Protein AF-A0A973WY62-F1 (afdb_monomer_lite)

Structure (mmCIF, N/CA/C/O backbone):
data_AF-A0A973WY62-F1
#
_entry.id   AF-A0A973WY62-F1
#
loop_
_atom_site.group_PDB
_atom_site.id
_atom_site.type_symbol
_atom_site.label_atom_id
_atom_site.label_alt_id
_atom_site.label_comp_id
_atom_site.label_asym_id
_atom_site.label_entity_id
_atom_site.label_seq_id
_atom_site.pdbx_PDB_ins_code
_atom_site.Cartn_x
_atom_site.Cartn_y
_atom_site.Cartn_z
_atom_site.occupancy
_atom_site.B_iso_or_equiv
_atom_site.auth_seq_id
_atom_site.auth_comp_id
_atom_site.auth_asym_id
_atom_site.auth_atom_id
_atom_site.pdbx_PDB_model_num
ATOM 1 N N . MET A 1 1 ? 20.015 -2.403 -9.296 1.00 68.44 1 MET A N 1
ATOM 2 C CA . MET A 1 1 ? 20.011 -2.049 -7.853 1.00 68.44 1 MET A CA 1
ATOM 3 C C . MET A 1 1 ? 18.822 -1.166 -7.482 1.00 68.44 1 MET A C 1
ATOM 5 O O . MET A 1 1 ? 18.155 -1.487 -6.510 1.00 68.44 1 MET A O 1
ATOM 9 N N . GLN A 1 2 ? 18.503 -0.113 -8.247 1.00 74.31 2 GLN A N 1
ATOM 10 C CA . GLN A 1 2 ? 17.319 0.723 -7.978 1.00 74.31 2 GLN A CA 1
ATOM 11 C C . GLN A 1 2 ? 15.993 -0.053 -7.984 1.00 74.31 2 GLN A C 1
ATOM 13 O O . GLN A 1 2 ? 15.175 0.169 -7.098 1.00 74.31 2 GLN A O 1
ATOM 18 N N . ASP A 1 3 ? 15.796 -0.986 -8.919 1.00 78.62 3 ASP A N 1
ATOM 19 C CA . ASP A 1 3 ? 14.545 -1.761 -8.984 1.00 78.62 3 ASP A CA 1
ATOM 20 C C . ASP A 1 3 ? 14.376 -2.687 -7.775 1.00 78.62 3 ASP A C 1
ATOM 22 O O . ASP A 1 3 ? 13.296 -2.759 -7.204 1.00 78.62 3 ASP A O 1
ATOM 26 N N . PHE A 1 4 ? 15.474 -3.276 -7.291 1.00 83.75 4 PHE A N 1
ATOM 27 C CA . PHE A 1 4 ? 15.477 -4.066 -6.059 1.00 83.75 4 PHE A CA 1
ATOM 28 C C . PHE A 1 4 ? 15.073 -3.229 -4.837 1.00 83.75 4 PHE A C 1
ATOM 30 O O . PHE A 1 4 ? 14.186 -3.621 -4.086 1.00 83.75 4 PHE A O 1
ATOM 37 N N . ILE A 1 5 ? 15.675 -2.046 -4.655 1.00 85.75 5 ILE A N 1
ATOM 38 C CA . ILE A 1 5 ? 15.324 -1.141 -3.545 1.00 85.75 5 ILE A CA 1
ATOM 39 C C . ILE A 1 5 ? 13.848 -0.728 -3.639 1.00 85.75 5 ILE A C 1
ATOM 41 O O . ILE A 1 5 ? 13.147 -0.660 -2.630 1.00 85.75 5 ILE A O 1
ATOM 45 N N . ARG A 1 6 ? 13.357 -0.477 -4.856 1.00 84.12 6 ARG A N 1
ATOM 46 C CA . ARG A 1 6 ? 11.962 -0.109 -5.105 1.00 84.12 6 ARG A CA 1
ATOM 47 C C . ARG A 1 6 ? 11.000 -1.245 -4.746 1.00 84.12 6 ARG A C 1
ATOM 49 O O . ARG A 1 6 ? 9.992 -0.984 -4.091 1.00 84.12 6 ARG A O 1
ATOM 56 N N . ASP A 1 7 ? 11.315 -2.478 -5.128 1.00 89.00 7 ASP A N 1
ATOM 57 C CA . ASP A 1 7 ? 10.495 -3.655 -4.828 1.00 89.00 7 ASP A CA 1
ATOM 58 C C . ASP A 1 7 ? 10.440 -3.945 -3.325 1.00 89.00 7 ASP A C 1
ATOM 60 O O . ASP A 1 7 ? 9.368 -4.235 -2.786 1.00 89.00 7 ASP A O 1
ATOM 64 N N . GLU A 1 8 ? 11.566 -3.804 -2.625 1.00 93.06 8 GLU A N 1
ATOM 65 C CA . GLU A 1 8 ? 11.617 -3.943 -1.168 1.00 93.06 8 GLU A CA 1
ATOM 66 C C . GLU A 1 8 ? 10.800 -2.850 -0.464 1.00 93.06 8 GLU A C 1
ATOM 68 O O . GLU A 1 8 ? 9.994 -3.153 0.419 1.00 93.06 8 GLU A O 1
ATOM 73 N N . ASN A 1 9 ? 10.893 -1.595 -0.915 1.00 89.12 9 ASN A N 1
ATOM 74 C CA . ASN A 1 9 ? 10.060 -0.508 -0.394 1.00 89.12 9 ASN A CA 1
ATOM 75 C C . ASN A 1 9 ? 8.564 -0.773 -0.615 1.00 89.12 9 ASN A C 1
ATOM 77 O O . ASN A 1 9 ? 7.750 -0.546 0.281 1.00 89.12 9 ASN A O 1
ATOM 81 N N . LEU A 1 10 ? 8.186 -1.318 -1.774 1.00 92.75 10 LEU A N 1
ATOM 82 C CA . LEU A 1 10 ? 6.798 -1.675 -2.064 1.00 92.75 10 LEU A CA 1
ATOM 83 C C . LEU A 1 10 ? 6.268 -2.736 -1.087 1.00 92.75 10 LEU A C 1
ATOM 85 O O . LEU A 1 10 ? 5.143 -2.624 -0.591 1.00 92.75 10 LEU A O 1
ATOM 89 N N . LYS A 1 11 ? 7.078 -3.759 -0.788 1.00 94.12 11 LYS A N 1
ATOM 90 C CA . LYS A 1 11 ? 6.740 -4.802 0.193 1.00 94.12 11 LYS A CA 1
ATOM 91 C C . LYS A 1 11 ? 6.597 -4.215 1.597 1.00 94.12 11 LYS A C 1
ATOM 93 O O . LYS A 1 11 ? 5.619 -4.523 2.281 1.00 94.12 11 LYS A O 1
ATOM 98 N N . LEU A 1 12 ? 7.522 -3.343 2.004 1.00 95.25 12 LEU A N 1
ATOM 99 C CA . LEU A 1 12 ? 7.497 -2.676 3.307 1.00 95.25 12 LEU A CA 1
ATOM 100 C C . LEU A 1 12 ? 6.232 -1.833 3.489 1.00 95.25 12 LEU A C 1
ATOM 102 O O . LEU A 1 12 ? 5.521 -2.012 4.478 1.00 95.25 12 LEU A O 1
ATOM 106 N N . TYR A 1 13 ? 5.895 -0.978 2.521 1.00 95.31 13 TYR A N 1
ATOM 107 C CA . TYR A 1 13 ? 4.709 -0.124 2.614 1.00 95.31 13 TYR A CA 1
ATOM 108 C C . TYR A 1 13 ? 3.401 -0.919 2.590 1.00 95.31 13 TYR A C 1
ATOM 110 O O . TYR A 1 13 ? 2.480 -0.591 3.336 1.00 95.31 13 TYR A O 1
ATOM 118 N N . ARG A 1 14 ? 3.316 -2.001 1.802 1.00 95.81 14 ARG A N 1
ATOM 119 C CA . ARG A 1 14 ? 2.147 -2.901 1.817 1.00 95.81 14 ARG A CA 1
ATOM 120 C C . ARG A 1 14 ? 1.962 -3.572 3.172 1.00 95.81 14 ARG A C 1
ATOM 122 O O . ARG A 1 14 ? 0.842 -3.625 3.674 1.00 95.81 14 ARG A O 1
ATOM 129 N N . ARG A 1 15 ? 3.051 -4.060 3.773 1.00 97.38 15 ARG A N 1
ATOM 130 C CA . ARG A 1 15 ? 3.007 -4.682 5.101 1.00 97.38 15 ARG A CA 1
ATOM 131 C C . ARG A 1 15 ? 2.598 -3.671 6.168 1.00 97.38 15 ARG A C 1
ATOM 133 O O . ARG A 1 15 ? 1.709 -3.973 6.955 1.00 97.38 15 ARG A O 1
ATOM 140 N N . ALA A 1 16 ? 3.197 -2.480 6.149 1.00 96.31 16 ALA A N 1
ATOM 141 C CA . ALA A 1 16 ? 2.866 -1.401 7.075 1.00 96.31 16 ALA A CA 1
ATOM 142 C C . ALA A 1 16 ? 1.389 -0.993 6.971 1.00 96.31 16 ALA A C 1
ATOM 144 O O . ALA A 1 16 ? 0.735 -0.809 7.995 1.00 96.31 16 ALA A O 1
ATOM 145 N N . LEU A 1 17 ? 0.849 -0.913 5.748 1.00 96.75 17 LEU A N 1
ATOM 146 C CA . LEU A 1 17 ? -0.553 -0.572 5.506 1.00 96.75 17 LEU A CA 1
ATOM 147 C C . LEU A 1 17 ? -1.493 -1.635 6.079 1.00 96.75 17 LEU A C 1
ATOM 149 O O . LEU A 1 17 ? -2.453 -1.290 6.758 1.00 96.75 17 LEU A O 1
ATOM 153 N N . ALA A 1 18 ? -1.190 -2.915 5.848 1.00 96.38 18 ALA A N 1
ATOM 154 C CA . ALA A 1 18 ? -1.988 -4.027 6.359 1.00 96.38 18 ALA A CA 1
ATOM 155 C C . ALA A 1 18 ? -1.980 -4.118 7.895 1.00 96.38 18 ALA A C 1
ATOM 157 O O . ALA A 1 18 ? -2.946 -4.594 8.482 1.00 96.38 18 ALA A O 1
ATOM 158 N N . SER A 1 19 ? -0.900 -3.673 8.544 1.00 96.81 19 SER A N 1
ATOM 159 C CA . SER A 1 19 ? -0.774 -3.673 10.007 1.00 96.81 19 SER A CA 1
ATOM 160 C C . SER A 1 19 ? -1.235 -2.382 10.688 1.00 96.81 19 SER A C 1
ATOM 162 O O . SER A 1 19 ? -1.304 -2.343 11.913 1.00 96.81 19 SER A O 1
ATOM 164 N N . SER A 1 20 ? -1.485 -1.309 9.935 1.00 95.06 20 SER A N 1
ATOM 165 C CA . SER A 1 20 ? -1.836 -0.012 10.513 1.00 95.06 20 SER A CA 1
ATOM 166 C C . SER A 1 20 ? -3.311 0.021 10.908 1.00 95.06 20 SER A C 1
ATOM 168 O O . SER A 1 20 ? -4.179 -0.339 10.117 1.00 95.06 20 SER A O 1
ATOM 170 N N . THR A 1 21 ? -3.598 0.491 12.120 1.00 95.88 21 THR A N 1
ATOM 171 C CA . THR A 1 21 ? -4.959 0.763 12.615 1.00 95.88 21 THR A CA 1
ATOM 172 C C . THR A 1 21 ? -5.296 2.254 12.603 1.00 95.88 21 THR A C 1
ATOM 174 O O . THR A 1 21 ? -6.417 2.633 12.931 1.00 95.88 21 THR A O 1
ATOM 177 N N . ASP A 1 22 ? -4.329 3.101 12.248 1.00 97.81 22 ASP A N 1
ATOM 178 C CA . ASP A 1 22 ? -4.477 4.549 12.209 1.00 97.81 22 ASP A CA 1
ATOM 179 C C . ASP A 1 22 ? -4.919 5.006 10.811 1.00 97.81 22 ASP A C 1
ATOM 181 O O . ASP A 1 22 ? -4.270 4.724 9.800 1.00 97.81 22 ASP A O 1
ATOM 185 N N . ALA A 1 23 ? -6.049 5.710 10.739 1.00 95.62 23 ALA A N 1
ATOM 186 C CA . ALA A 1 23 ? -6.658 6.089 9.468 1.00 95.62 23 ALA A CA 1
ATOM 187 C C . ALA A 1 23 ? -5.817 7.105 8.675 1.00 95.62 23 ALA A C 1
ATOM 189 O O . ALA A 1 23 ? -5.852 7.113 7.441 1.00 95.62 23 ALA A O 1
ATOM 190 N N . GLU A 1 24 ? -5.062 7.968 9.355 1.00 96.81 24 GLU A N 1
ATOM 191 C CA . GLU A 1 24 ?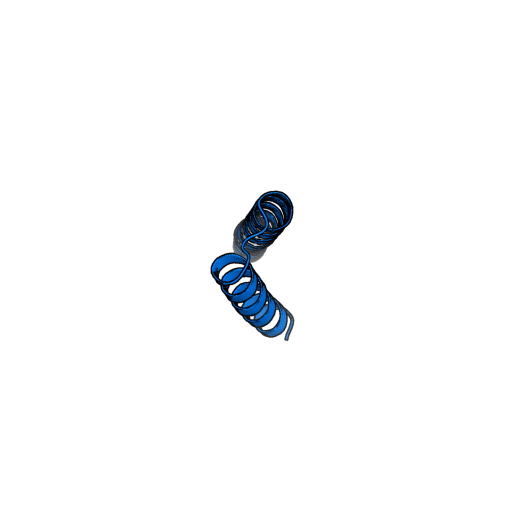 -4.194 8.948 8.707 1.00 96.81 24 GLU A CA 1
ATOM 192 C C . GLU A 1 24 ? -2.946 8.267 8.140 1.00 96.81 24 GLU A C 1
ATOM 194 O O . GLU A 1 24 ? -2.609 8.446 6.967 1.00 96.81 24 GLU A O 1
ATOM 199 N N . GLN A 1 25 ? -2.336 7.374 8.913 1.00 96.00 25 GLN A N 1
ATOM 200 C CA . GLN A 1 25 ? -1.221 6.545 8.482 1.00 96.00 25 GLN A CA 1
ATOM 201 C C . GLN A 1 25 ? -1.600 5.674 7.276 1.00 96.00 25 GLN A C 1
ATOM 203 O O . GLN A 1 25 ? -0.845 5.608 6.303 1.00 96.00 25 GLN A O 1
ATOM 208 N N . GLN A 1 26 ? -2.786 5.057 7.278 1.00 97.62 26 GLN A N 1
ATOM 209 C CA . GLN A 1 26 ? -3.287 4.296 6.130 1.00 97.62 26 GLN A CA 1
ATOM 210 C C . GLN A 1 26 ? -3.438 5.167 4.871 1.00 97.62 26 GLN A C 1
ATOM 212 O O . GLN A 1 26 ? -3.078 4.732 3.770 1.00 97.62 26 GLN A O 1
ATOM 217 N N . ARG A 1 27 ? -3.926 6.409 5.010 1.00 96.88 27 ARG A N 1
ATOM 218 C CA . ARG A 1 27 ? -4.027 7.365 3.891 1.00 96.88 27 ARG A CA 1
ATOM 219 C C . ARG A 1 27 ? -2.653 7.713 3.326 1.00 96.88 27 ARG A C 1
ATOM 221 O O . ARG A 1 27 ? -2.469 7.645 2.110 1.00 96.88 27 ARG A O 1
ATOM 228 N N . VAL A 1 28 ? -1.687 8.026 4.189 1.00 96.69 28 VAL A N 1
ATOM 229 C CA . VAL A 1 28 ?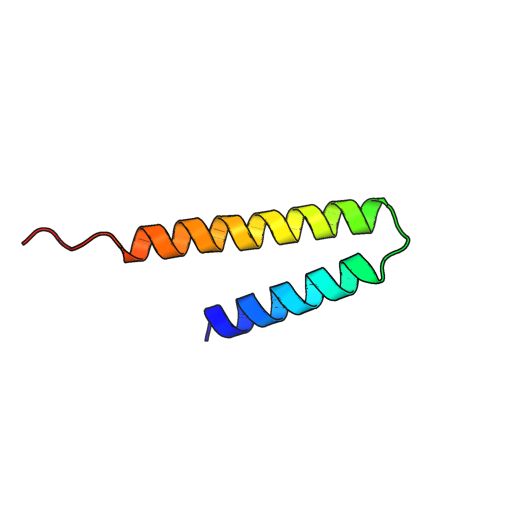 -0.310 8.347 3.782 1.00 96.69 28 VAL A CA 1
ATOM 230 C C . VAL A 1 28 ? 0.342 7.158 3.073 1.00 96.69 28 VAL A C 1
ATOM 232 O O . VAL A 1 28 ? 0.867 7.309 1.971 1.00 96.69 28 VAL A O 1
ATOM 235 N N . LEU A 1 29 ? 0.252 5.955 3.643 1.00 96.56 29 LEU A N 1
ATOM 236 C CA . LEU A 1 29 ? 0.813 4.737 3.048 1.00 96.56 29 LEU A CA 1
ATOM 237 C C . LEU A 1 29 ? 0.180 4.412 1.688 1.00 96.56 29 LEU A C 1
ATOM 239 O O . LEU A 1 29 ? 0.880 4.027 0.750 1.00 96.56 29 LEU A O 1
ATOM 243 N N . THR A 1 30 ? -1.129 4.630 1.547 1.00 96.00 30 THR A N 1
ATOM 244 C CA . THR A 1 30 ? -1.831 4.472 0.266 1.00 96.00 30 THR A CA 1
ATOM 245 C C . THR A 1 30 ? -1.331 5.472 -0.780 1.00 96.00 30 THR A C 1
ATOM 247 O O . THR A 1 30 ? -1.136 5.100 -1.939 1.00 96.00 30 THR A O 1
ATOM 250 N N . LEU A 1 31 ? -1.093 6.730 -0.392 1.00 95.75 31 LEU A N 1
ATOM 251 C CA . LEU A 1 31 ? -0.544 7.749 -1.288 1.00 95.75 31 LEU A CA 1
ATOM 252 C C . LEU A 1 31 ? 0.871 7.381 -1.755 1.00 95.75 31 LEU A C 1
ATOM 254 O O . LEU A 1 31 ? 1.139 7.403 -2.956 1.00 95.75 31 LEU A O 1
ATOM 258 N N . LEU A 1 32 ? 1.745 6.980 -0.830 1.00 92.94 32 LEU A N 1
ATOM 259 C CA . LEU A 1 32 ? 3.118 6.567 -1.139 1.00 92.94 32 LEU A CA 1
ATOM 260 C C . LEU A 1 32 ? 3.152 5.378 -2.108 1.00 92.94 32 LEU A C 1
ATOM 262 O O . LEU A 1 32 ? 3.899 5.395 -3.086 1.00 92.94 32 LEU A O 1
ATOM 266 N N . LEU A 1 33 ? 2.293 4.376 -1.896 1.00 94.44 33 LEU A N 1
ATOM 267 C CA . LEU A 1 33 ? 2.172 3.229 -2.800 1.00 94.44 33 LEU A CA 1
ATOM 268 C C . LEU A 1 33 ? 1.729 3.640 -4.210 1.00 94.44 33 LEU A C 1
ATOM 270 O O . LEU A 1 33 ? 2.272 3.128 -5.189 1.00 94.44 33 LEU A O 1
ATOM 274 N N . ARG A 1 34 ? 0.774 4.572 -4.334 1.00 92.88 34 ARG A N 1
ATOM 275 C CA . ARG A 1 34 ? 0.344 5.087 -5.646 1.00 92.88 34 ARG A CA 1
ATOM 276 C C . ARG A 1 34 ? 1.484 5.798 -6.370 1.00 9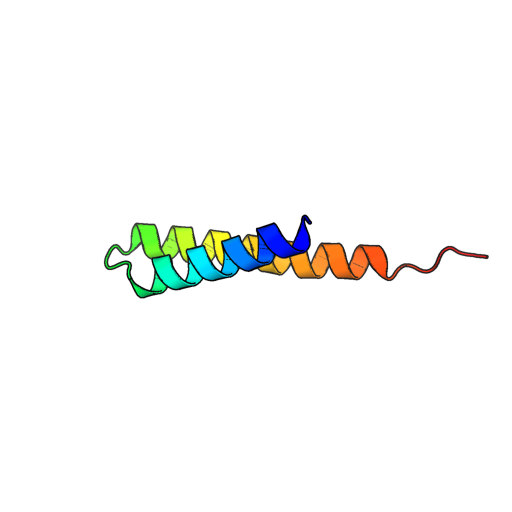2.88 34 ARG A C 1
ATOM 278 O O . ARG A 1 34 ? 1.684 5.538 -7.553 1.00 92.88 34 ARG A O 1
ATOM 285 N N . LEU A 1 35 ? 2.237 6.645 -5.669 1.00 90.12 35 LEU A N 1
ATOM 286 C CA . LEU A 1 35 ? 3.375 7.364 -6.247 1.00 90.12 35 LEU A CA 1
AT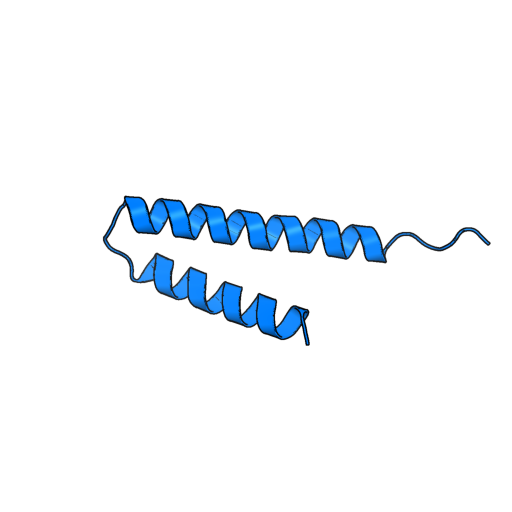OM 287 C C . LEU A 1 35 ? 4.445 6.395 -6.767 1.00 90.12 35 LEU A C 1
ATOM 289 O O . LEU A 1 35 ? 4.854 6.514 -7.920 1.00 90.12 35 LEU A O 1
A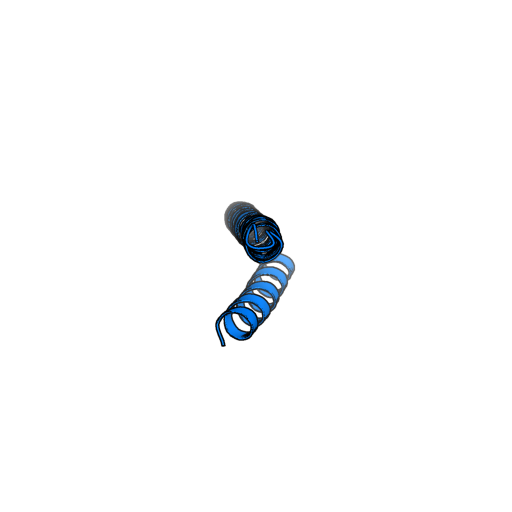TOM 293 N N . LEU A 1 36 ? 4.806 5.371 -5.984 1.00 86.62 36 LEU A N 1
ATOM 294 C CA . LEU A 1 36 ? 5.780 4.357 -6.410 1.00 86.62 36 LEU A CA 1
ATOM 295 C C . LEU A 1 36 ? 5.353 3.599 -7.680 1.00 86.62 36 LEU A C 1
ATOM 297 O O . LEU A 1 36 ? 6.185 3.322 -8.544 1.00 86.62 36 LEU A O 1
ATOM 301 N N . VAL A 1 37 ? 4.070 3.243 -7.806 1.00 85.19 37 VAL A N 1
ATOM 302 C CA . VAL A 1 37 ? 3.553 2.498 -8.971 1.00 85.19 37 VAL A CA 1
ATOM 303 C C . VAL A 1 37 ? 3.467 3.384 -10.219 1.00 85.19 37 VAL A C 1
ATOM 305 O O . VAL A 1 37 ? 3.793 2.941 -11.326 1.00 85.19 37 VAL A O 1
ATOM 308 N N . VAL A 1 38 ? 3.062 4.647 -10.058 1.00 83.25 38 VAL A N 1
ATOM 309 C CA . VAL A 1 38 ? 3.040 5.622 -11.160 1.00 83.25 38 VAL A CA 1
ATOM 310 C C . VAL A 1 38 ? 4.454 5.861 -11.687 1.00 83.25 38 VAL A C 1
ATOM 312 O O . VAL A 1 38 ? 4.662 5.803 -12.900 1.00 83.25 38 VAL A O 1
ATOM 315 N N . GLU A 1 39 ? 5.441 6.037 -10.805 1.00 75.38 39 GLU A N 1
ATOM 316 C CA . GLU A 1 39 ? 6.846 6.147 -11.211 1.00 75.38 39 GLU A CA 1
ATOM 317 C C . GLU A 1 39 ? 7.333 4.910 -11.972 1.00 75.38 39 GLU A C 1
ATOM 319 O O . GLU A 1 39 ? 8.030 5.053 -12.975 1.00 75.38 39 GLU A O 1
ATOM 324 N N . GLN A 1 40 ? 6.915 3.709 -11.563 1.00 73.81 40 GLN A N 1
ATOM 325 C CA . GLN A 1 40 ? 7.227 2.459 -12.264 1.00 73.81 40 GLN A CA 1
ATOM 326 C C . GLN A 1 40 ? 6.724 2.483 -13.713 1.00 73.81 40 GLN A C 1
ATOM 328 O O . GLN A 1 40 ? 7.457 2.163 -14.650 1.00 73.81 40 GLN A O 1
ATOM 333 N N . THR A 1 41 ? 5.486 2.936 -13.904 1.00 74.31 41 THR A N 1
ATOM 334 C CA . THR A 1 41 ? 4.857 3.022 -15.227 1.00 74.31 41 THR A CA 1
ATOM 335 C C . THR A 1 41 ? 5.554 4.058 -16.111 1.00 74.31 41 THR A C 1
ATOM 337 O O . THR A 1 41 ? 5.763 3.827 -17.302 1.00 74.31 41 THR A O 1
ATOM 340 N N . VAL A 1 42 ? 5.940 5.203 -15.543 1.00 73.12 42 VAL A N 1
ATOM 341 C CA . VAL A 1 42 ? 6.648 6.267 -16.271 1.00 73.12 42 VAL A CA 1
ATOM 342 C C . VAL A 1 42 ? 8.074 5.843 -16.628 1.00 73.12 42 VAL A C 1
ATOM 344 O O . VAL A 1 42 ? 8.504 6.057 -17.761 1.00 73.12 42 VAL A O 1
ATOM 347 N N . ALA A 1 43 ? 8.800 5.222 -15.696 1.00 70.94 43 ALA A N 1
ATOM 348 C CA . ALA A 1 43 ? 10.154 4.728 -15.926 1.00 70.94 43 ALA A CA 1
ATOM 349 C C . ALA A 1 43 ? 10.182 3.650 -17.020 1.00 70.94 43 ALA A C 1
ATOM 351 O O . ALA A 1 43 ? 10.995 3.742 -17.939 1.00 70.94 43 ALA A O 1
ATOM 352 N N . ALA A 1 44 ? 9.242 2.700 -16.983 1.00 70.50 44 ALA A N 1
ATOM 353 C CA . ALA A 1 44 ? 9.108 1.668 -18.009 1.00 70.50 44 ALA A CA 1
ATOM 354 C C . ALA A 1 44 ? 8.820 2.264 -19.399 1.00 70.50 44 ALA A C 1
ATOM 356 O O . ALA A 1 44 ? 9.453 1.881 -20.380 1.00 70.50 44 ALA A O 1
ATOM 357 N N . LYS A 1 45 ? 7.925 3.259 -19.490 1.00 73.12 45 LYS A N 1
ATOM 358 C CA . LYS A 1 45 ? 7.622 3.951 -20.757 1.00 73.12 45 LYS A CA 1
ATOM 359 C C . LYS A 1 45 ? 8.822 4.708 -21.332 1.00 73.12 45 LYS A C 1
ATOM 361 O O . LYS A 1 45 ? 9.002 4.719 -22.544 1.00 73.12 45 LYS A O 1
ATOM 366 N N . ARG A 1 46 ? 9.659 5.324 -20.489 1.00 68.44 46 ARG A N 1
ATOM 367 C CA . ARG A 1 46 ? 10.870 6.045 -20.934 1.00 68.44 46 ARG A CA 1
ATOM 368 C C . ARG A 1 46 ? 11.936 5.121 -21.526 1.00 68.44 46 ARG A C 1
ATOM 370 O O . ARG A 1 46 ? 12.680 5.553 -22.395 1.00 68.44 46 ARG A O 1
ATOM 377 N N . GLN A 1 47 ? 11.999 3.868 -21.083 1.00 65.75 47 GLN A N 1
ATOM 378 C CA . GLN A 1 47 ? 12.949 2.875 -21.599 1.00 65.75 47 GLN A CA 1
ATOM 379 C C . GLN A 1 47 ? 12.501 2.226 -22.920 1.00 65.75 47 GLN A C 1
ATOM 381 O O . GLN A 1 47 ? 13.295 1.551 -23.564 1.00 65.75 47 GLN A O 1
ATOM 386 N N . GLN A 1 48 ? 11.247 2.432 -23.335 1.00 60.78 48 GLN A N 1
ATOM 387 C CA . GLN A 1 48 ? 10.666 1.844 -24.546 1.00 60.78 48 GLN A CA 1
ATOM 388 C C . GLN A 1 48 ? 10.698 2.771 -25.766 1.00 60.78 48 GLN A C 1
ATOM 390 O O . GLN A 1 48 ? 10.118 2.420 -26.786 1.00 60.78 48 GLN A O 1
ATOM 395 N N . ILE A 1 49 ? 11.337 3.943 -25.694 1.00 59.00 49 ILE A N 1
ATOM 396 C CA . ILE A 1 49 ? 11.505 4.810 -26.866 1.00 59.00 49 ILE A CA 1
ATOM 397 C C . ILE A 1 49 ? 12.702 4.269 -27.668 1.00 59.00 49 ILE A C 1
ATOM 399 O O . ILE A 1 49 ? 13.835 4.437 -27.212 1.00 59.00 49 ILE A O 1
ATOM 403 N N . PRO A 1 50 ? 12.503 3.598 -28.823 1.00 57.00 50 PRO A N 1
ATOM 404 C CA . PRO A 1 50 ? 13.618 3.244 -29.688 1.00 57.00 50 PRO A CA 1
ATOM 405 C C . PRO A 1 50 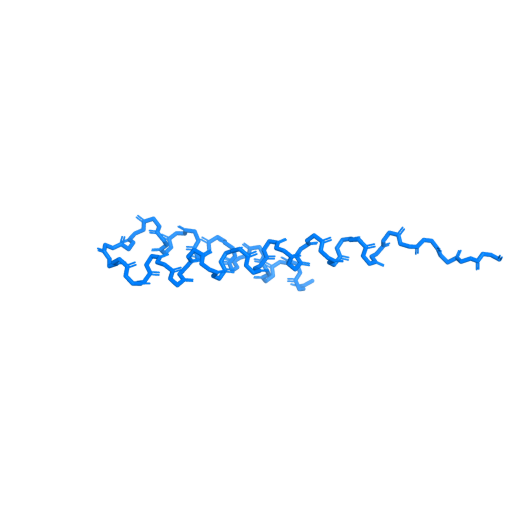? 14.260 4.532 -30.208 1.00 57.00 50 PRO A C 1
ATOM 407 O O . PRO A 1 50 ? 13.562 5.444 -30.659 1.00 57.00 50 PRO A O 1
ATOM 410 N N . SER A 1 51 ? 15.590 4.608 -30.134 1.00 52.47 51 SER A N 1
ATOM 411 C CA . SER A 1 51 ? 16.355 5.665 -30.794 1.00 52.47 51 SER A CA 1
ATOM 412 C C . SER A 1 51 ? 15.953 5.731 -32.272 1.00 52.47 51 SER A C 1
ATOM 414 O O . SER A 1 51 ? 15.921 4.679 -32.919 1.00 52.47 51 SER A O 1
ATOM 416 N N . PRO A 1 52 ? 15.641 6.919 -32.823 1.00 61.44 52 PRO A N 1
ATOM 417 C CA . PRO A 1 52 ? 15.477 7.052 -34.260 1.00 61.44 52 PRO A CA 1
ATOM 418 C C . PRO A 1 52 ? 16.834 6.762 -34.914 1.00 61.44 52 PRO A C 1
ATOM 420 O O . PRO A 1 52 ? 17.850 7.328 -34.503 1.00 61.44 52 PRO A O 1
ATOM 423 N N . ILE A 1 53 ? 16.828 5.813 -35.853 1.00 58.12 53 ILE A N 1
ATOM 424 C CA . ILE A 1 53 ? 17.942 5.509 -36.763 1.00 58.12 53 ILE A CA 1
ATOM 425 C C . ILE A 1 53 ? 18.081 6.666 -37.751 1.00 58.12 53 ILE A C 1
ATOM 427 O O . ILE A 1 53 ? 17.023 7.132 -38.234 1.00 58.12 53 ILE A O 1
#

Sequence (53 aa):
MQDFIRDENLKLYRRALASSTDAEQQRVLTLLLRLLVVEQTVAAKRQQIPSPI

Radius of gyration: 14.75 Å; chains: 1; bounding box: 27×14×49 Å

Foldseek 3Di:
DVVVVLVVVLVVLVVCLVPDPDPVSVVVSVVVNVVSVVVVVVVVVVVPDDDDD

pLDDT: mean 84.52, std 13.41, range [52.47, 97.81]

Secondary structure (DSSP, 8-state):
-HHHHHHHHHHHHHHHHHH---HHHHHHHHHHHHHHHHHHHHHHHHHT-PPP-